Protein AF-M9WUX6-F1 (afdb_monomer_lite)

Structure (mmCIF, N/CA/C/O backbone):
data_AF-M9WUX6-F1
#
_entry.id   AF-M9WUX6-F1
#
loop_
_atom_site.group_PDB
_atom_site.id
_atom_site.type_symbol
_atom_site.label_atom_id
_atom_site.label_alt_id
_atom_site.label_comp_id
_atom_site.label_asym_id
_atom_site.label_entity_id
_atom_site.label_seq_id
_atom_site.pdbx_PDB_ins_code
_atom_site.Cartn_x
_atom_site.Cartn_y
_atom_site.Cartn_z
_atom_site.occupancy
_atom_site.B_iso_or_equiv
_atom_site.auth_seq_id
_atom_site.auth_comp_id
_atom_site.auth_asym_id
_atom_site.auth_atom_id
_atom_site.pdbx_PDB_model_num
ATOM 1 N N . GLY A 1 1 ? 6.876 -20.615 -2.057 1.00 56.94 1 GLY A N 1
ATOM 2 C CA . GLY A 1 1 ? 5.519 -20.115 -1.769 1.00 56.94 1 GLY A CA 1
ATOM 3 C C . GLY A 1 1 ? 5.388 -18.723 -2.344 1.00 56.94 1 GLY A C 1
ATOM 4 O O . GLY A 1 1 ? 6.380 -18.008 -2.346 1.00 56.94 1 GLY A O 1
ATOM 5 N N . THR A 1 2 ? 4.217 -18.361 -2.859 1.00 83.81 2 THR A N 1
ATOM 6 C CA . THR A 1 2 ? 3.964 -17.034 -3.443 1.00 83.81 2 THR A CA 1
ATOM 7 C C . THR A 1 2 ? 3.266 -16.170 -2.401 1.00 83.81 2 THR A C 1
ATOM 9 O O . THR A 1 2 ? 2.168 -16.511 -1.965 1.00 83.81 2 THR A O 1
ATOM 12 N N . TRP A 1 3 ? 3.901 -15.079 -1.977 1.00 85.81 3 TRP A N 1
ATOM 13 C CA . TRP A 1 3 ? 3.299 -14.108 -1.061 1.00 85.81 3 TRP A CA 1
ATOM 14 C C . TRP A 1 3 ? 2.487 -13.078 -1.852 1.00 85.81 3 TRP A C 1
ATOM 16 O O . TRP A 1 3 ? 2.897 -12.670 -2.937 1.00 85.81 3 TRP A O 1
ATOM 26 N N . LYS A 1 4 ? 1.335 -12.660 -1.315 1.00 85.12 4 LYS A N 1
ATOM 27 C CA . LYS A 1 4 ? 0.525 -11.567 -1.871 1.00 85.12 4 LYS A CA 1
ATOM 28 C C . LYS A 1 4 ? 0.763 -10.305 -1.054 1.00 85.12 4 LYS A C 1
ATOM 30 O O . LYS A 1 4 ? 0.734 -10.363 0.173 1.00 85.12 4 LYS A O 1
ATOM 35 N N . VAL A 1 5 ? 0.972 -9.185 -1.736 1.00 89.25 5 VAL A N 1
ATOM 36 C CA . VAL A 1 5 ? 1.180 -7.881 -1.102 1.00 89.25 5 VAL A CA 1
ATOM 37 C C . VAL A 1 5 ? -0.111 -7.072 -1.194 1.00 89.25 5 VAL A C 1
ATOM 39 O O . VAL A 1 5 ? -0.730 -7.006 -2.256 1.00 89.25 5 VAL A O 1
ATOM 42 N N . PHE A 1 6 ? -0.514 -6.466 -0.079 1.00 92.94 6 PHE A N 1
ATOM 43 C CA . PHE A 1 6 ? -1.698 -5.615 0.025 1.00 92.94 6 PHE A CA 1
ATOM 44 C C . PHE A 1 6 ? -1.312 -4.251 0.588 1.00 92.94 6 PHE A C 1
ATOM 46 O O . PHE A 1 6 ? -0.482 -4.158 1.493 1.00 92.94 6 PHE A O 1
ATOM 53 N N . HIS A 1 7 ? -1.946 -3.205 0.071 1.00 93.00 7 HIS A N 1
ATOM 54 C CA . HIS A 1 7 ? -1.967 -1.894 0.692 1.00 93.00 7 HIS A CA 1
ATOM 55 C C . HIS A 1 7 ? -3.171 -1.851 1.631 1.00 93.00 7 HIS A C 1
ATOM 57 O O . HIS A 1 7 ? -4.307 -1.973 1.180 1.00 93.00 7 HIS A O 1
ATOM 63 N N . CYS A 1 8 ? -2.927 -1.700 2.931 1.00 96.50 8 CYS A N 1
ATOM 64 C CA . CYS A 1 8 ? -3.983 -1.644 3.933 1.00 96.50 8 CYS A CA 1
ATOM 65 C C . CYS A 1 8 ? -4.013 -0.273 4.601 1.00 96.50 8 CYS A C 1
ATOM 67 O O . CYS A 1 8 ? -2.984 0.238 5.037 1.00 96.50 8 CYS A O 1
ATOM 69 N N . SER A 1 9 ? -5.207 0.292 4.736 1.00 97.38 9 SER A N 1
ATOM 70 C CA . SER A 1 9 ? -5.443 1.538 5.464 1.00 97.38 9 SER A CA 1
ATOM 71 C C . SER A 1 9 ? -6.617 1.368 6.420 1.00 97.38 9 SER A C 1
ATOM 73 O O . SER A 1 9 ? -7.508 0.553 6.186 1.00 97.38 9 SER A O 1
ATOM 75 N N . GLY A 1 10 ? -6.613 2.088 7.539 1.00 96.81 10 GLY A N 1
ATOM 76 C CA . GLY A 1 10 ? -7.641 1.904 8.551 1.00 96.81 10 GLY A CA 1
ATOM 77 C C . GLY A 1 10 ? -7.338 2.598 9.867 1.00 96.81 10 GLY A C 1
ATOM 78 O O . GL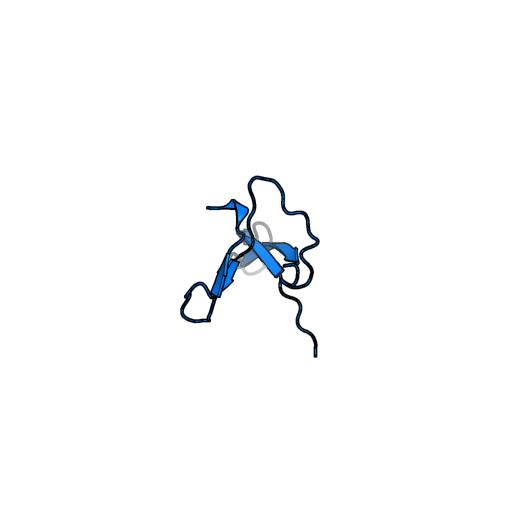Y A 1 10 ? -6.568 3.554 9.910 1.00 96.81 10 GLY A O 1
ATOM 79 N N . HIS A 1 11 ? -7.980 2.147 10.940 1.00 97.19 11 HIS A N 1
ATOM 80 C CA . HIS A 1 11 ? -7.910 2.809 12.240 1.00 97.19 11 HIS A CA 1
ATOM 81 C C . HIS A 1 11 ? -8.062 1.824 13.399 1.00 97.19 11 HIS A C 1
ATOM 83 O O . HIS A 1 11 ? -8.698 0.775 13.280 1.00 97.19 11 HIS A O 1
ATOM 89 N N . VAL A 1 12 ? -7.492 2.193 14.544 1.00 96.75 12 VAL A N 1
ATOM 90 C CA . VAL A 1 12 ? -7.666 1.460 15.799 1.00 96.75 12 VAL A CA 1
ATOM 91 C C . VAL A 1 12 ? -8.984 1.886 16.446 1.00 96.75 12 VAL A C 1
ATOM 93 O O . VA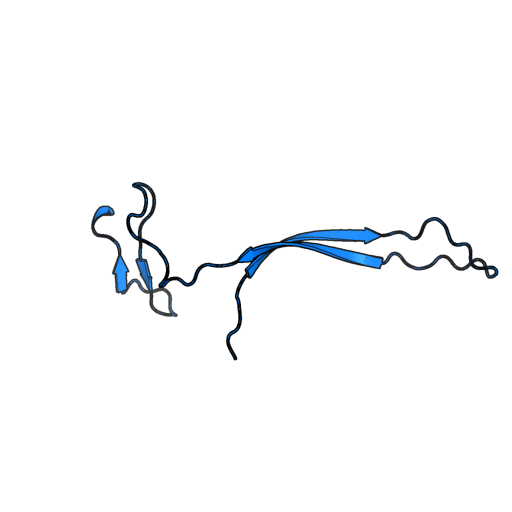L A 1 12 ? -9.293 3.074 16.546 1.00 96.75 12 VAL A O 1
ATOM 96 N N . ARG A 1 13 ? -9.774 0.913 16.886 1.00 94.75 13 ARG A N 1
ATOM 97 C CA . ARG A 1 13 ? -10.959 1.083 17.725 1.00 94.75 13 ARG A CA 1
ATOM 98 C C . ARG A 1 13 ? -10.703 0.443 19.071 1.00 94.75 13 ARG A C 1
ATOM 100 O O . ARG A 1 13 ? -9.962 -0.523 19.164 1.00 94.75 13 ARG A O 1
ATOM 107 N N . VAL A 1 14 ? -11.342 0.964 20.104 1.00 93.50 14 VAL A N 1
ATOM 108 C CA . VAL A 1 14 ? -11.347 0.344 21.424 1.00 93.50 14 VAL A CA 1
ATOM 109 C C . VAL A 1 14 ? -12.790 -0.010 21.734 1.00 93.50 14 VAL A C 1
ATOM 111 O O . VAL A 1 14 ? -13.663 0.853 21.663 1.00 93.50 14 VAL A O 1
ATOM 114 N N . TYR A 1 15 ? -13.042 -1.282 22.013 1.00 86.50 15 TYR A N 1
ATOM 115 C CA . TYR A 1 15 ? -14.339 -1.748 22.479 1.00 86.50 15 TYR A CA 1
ATOM 116 C C . TYR A 1 15 ? -14.342 -1.709 24.002 1.00 86.50 15 TYR A C 1
ATOM 118 O O . TYR A 1 15 ? -13.506 -2.355 24.633 1.00 86.50 15 TYR A O 1
ATOM 126 N N . ASP A 1 16 ? -15.268 -0.953 24.582 1.00 81.88 16 ASP A N 1
ATOM 127 C CA . ASP A 1 16 ? -15.533 -1.000 26.016 1.00 81.88 16 ASP A CA 1
ATOM 128 C C . ASP A 1 16 ? -16.700 -1.969 26.246 1.00 81.88 16 ASP A C 1
ATOM 130 O O . ASP A 1 16 ? -17.801 -1.766 25.724 1.00 81.88 16 ASP A O 1
ATOM 134 N N . SER A 1 17 ? -16.453 -3.050 26.981 1.00 69.50 17 SER A N 1
ATOM 135 C CA . SER A 1 17 ? -17.446 -4.059 27.344 1.00 69.50 17 SER A CA 1
ATOM 136 C C . SER A 1 17 ? -18.389 -3.461 28.389 1.00 69.50 17 SER A C 1
ATOM 138 O O . SER A 1 17 ? -18.238 -3.602 29.600 1.00 69.50 17 SER A O 1
ATOM 140 N N . HIS A 1 18 ? -19.383 -2.720 27.906 1.00 64.94 18 HIS A N 1
ATOM 141 C CA . HIS A 1 18 ? -20.239 -1.898 28.756 1.00 64.94 18 HIS A CA 1
ATOM 142 C C . HIS A 1 18 ? -21.317 -2.675 29.535 1.00 64.94 18 HIS A C 1
ATOM 144 O O . HIS A 1 18 ? -22.144 -2.026 30.173 1.00 64.94 18 HIS A O 1
ATOM 150 N N . ASN A 1 19 ? -21.356 -4.018 29.484 1.00 60.91 19 ASN A N 1
ATOM 151 C CA . ASN A 1 19 ? -22.563 -4.738 29.908 1.00 60.91 19 ASN A CA 1
ATOM 152 C C . ASN A 1 19 ? -22.431 -6.109 30.588 1.00 60.91 19 ASN A C 1
ATOM 154 O O . ASN A 1 19 ? -23.451 -6.765 30.762 1.00 60.91 19 ASN A O 1
ATOM 158 N N . GLU A 1 20 ? -21.256 -6.535 31.051 1.00 60.00 20 GLU A N 1
ATOM 159 C CA . GLU A 1 20 ? -21.172 -7.767 31.850 1.00 60.00 20 GLU A CA 1
ATOM 160 C C . GLU A 1 20 ? -20.552 -7.476 33.213 1.00 60.00 20 GLU A C 1
ATOM 162 O O . GLU A 1 20 ? -19.353 -7.613 33.442 1.00 60.00 20 GLU A O 1
ATOM 167 N N . GLN A 1 21 ? -21.403 -7.049 34.150 1.00 58.78 21 GLN A N 1
ATOM 168 C CA . GLN A 1 21 ? -21.095 -7.226 35.563 1.00 58.78 21 GLN A CA 1
ATOM 169 C C . GLN A 1 21 ? -21.036 -8.727 35.813 1.00 58.78 21 GLN A C 1
ATOM 171 O O . GLN A 1 21 ? -22.051 -9.393 36.014 1.00 58.78 21 GLN A O 1
ATOM 176 N N . THR A 1 22 ? -19.819 -9.265 35.774 1.00 61.88 22 THR A N 1
ATOM 177 C CA . THR A 1 22 ? -19.542 -10.568 36.363 1.00 61.88 22 THR A CA 1
ATOM 178 C C . THR A 1 22 ? -20.071 -10.562 37.805 1.00 61.88 22 THR A C 1
ATOM 180 O O . THR A 1 22 ? -20.056 -9.508 38.451 1.00 61.88 22 THR A O 1
ATOM 183 N N . PRO A 1 23 ? -20.519 -11.702 38.360 1.00 63.72 23 PRO A N 1
ATOM 184 C CA . PRO A 1 23 ? -21.033 -11.770 39.735 1.00 63.72 23 PRO A CA 1
ATOM 185 C C . PRO A 1 23 ? -20.086 -11.173 40.797 1.00 63.72 23 PRO A C 1
ATOM 187 O O . PRO A 1 23 ? -20.526 -10.819 41.886 1.00 63.72 23 PRO A O 1
ATOM 190 N N . ASN A 1 24 ? -18.798 -11.019 40.459 1.00 68.06 24 ASN A N 1
ATOM 191 C CA . ASN A 1 24 ? -17.743 -10.447 41.294 1.00 68.06 24 ASN A CA 1
ATOM 192 C C . ASN A 1 24 ? -17.476 -8.939 41.072 1.00 68.06 24 ASN A C 1
ATOM 194 O O . ASN A 1 24 ? -16.516 -8.412 41.633 1.00 68.06 24 ASN A O 1
ATOM 198 N N . GLY A 1 25 ? -18.273 -8.228 40.266 1.00 64.06 25 GLY A N 1
ATOM 199 C CA . GLY A 1 25 ? -18.162 -6.771 40.089 1.00 64.06 25 GLY A CA 1
ATOM 200 C C . GLY A 1 25 ? -16.917 -6.294 39.329 1.00 64.06 25 GLY A C 1
ATOM 201 O O . GLY A 1 25 ? -16.599 -5.105 39.359 1.00 64.06 25 GLY A O 1
ATOM 202 N N . GLN A 1 26 ? -16.203 -7.192 38.645 1.00 68.06 26 GLN A N 1
ATOM 203 C CA . GLN A 1 26 ? -15.033 -6.834 37.845 1.00 68.06 26 GLN A CA 1
ATOM 204 C C . GLN A 1 26 ? -15.473 -6.430 36.433 1.00 68.06 26 GLN A C 1
ATOM 206 O O . GLN A 1 26 ? -16.071 -7.238 35.722 1.00 68.06 26 GLN A O 1
ATOM 211 N N . LYS A 1 27 ? -15.178 -5.180 36.044 1.00 72.50 27 LYS A N 1
ATOM 212 C CA . LYS A 1 27 ? -15.326 -4.687 34.666 1.00 72.50 27 LYS A CA 1
ATOM 213 C C . LYS A 1 27 ? -14.147 -5.200 33.837 1.00 72.50 27 LYS A C 1
ATOM 215 O O . LYS A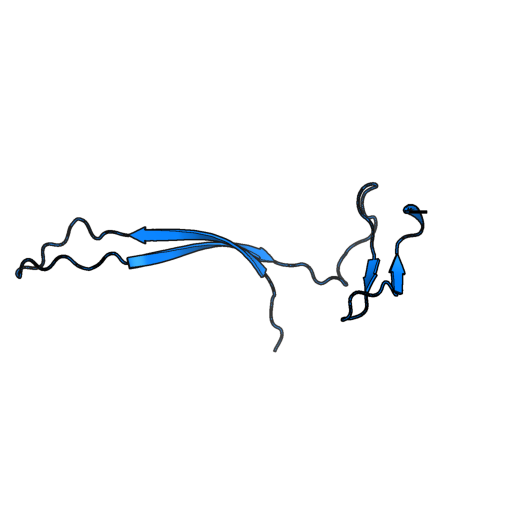 1 27 ? -12.997 -5.022 34.237 1.00 72.50 27 LYS A O 1
ATOM 220 N N . GLU A 1 28 ? -14.425 -5.835 32.705 1.00 79.19 28 GLU A N 1
ATOM 221 C CA . GLU A 1 28 ? -13.386 -6.282 31.775 1.00 79.19 28 GLU A CA 1
ATOM 222 C C . GLU A 1 28 ? -12.673 -5.064 31.140 1.00 79.19 28 GLU A C 1
ATOM 224 O O . GLU A 1 28 ? -13.312 -4.033 30.905 1.00 79.19 28 GLU A O 1
ATOM 229 N N . PRO A 1 29 ? -11.343 -5.114 30.919 1.00 82.44 29 PRO A N 1
ATOM 230 C CA . PRO A 1 29 ? -10.616 -3.994 30.333 1.00 82.44 29 PRO A CA 1
ATOM 231 C C . PRO A 1 29 ? -11.021 -3.753 28.868 1.00 82.44 29 PRO A C 1
ATOM 233 O O . PRO A 1 29 ? -11.295 -4.711 28.144 1.00 82.44 29 PRO A O 1
ATOM 236 N N . PRO A 1 30 ? -10.996 -2.495 28.389 1.00 86.44 30 PRO A N 1
ATOM 237 C CA . PRO A 1 30 ? -11.294 -2.198 26.995 1.00 86.44 30 PRO A CA 1
ATOM 238 C C . PRO A 1 30 ? -10.312 -2.893 26.045 1.00 86.44 30 PRO A C 1
ATOM 240 O O . PRO A 1 30 ? -9.097 -2.835 26.248 1.00 86.44 30 PRO A O 1
ATOM 243 N N . ILE A 1 31 ? -10.828 -3.511 24.982 1.00 90.94 31 ILE A N 1
ATOM 244 C CA . ILE A 1 31 ? -10.014 -4.280 24.033 1.00 90.94 31 ILE A CA 1
ATOM 245 C C . ILE A 1 31 ? -9.776 -3.443 22.766 1.00 90.94 31 ILE A C 1
ATOM 247 O O . ILE A 1 31 ? -10.745 -3.021 22.124 1.00 90.94 31 ILE A O 1
ATOM 251 N N . PRO A 1 32 ? -8.514 -3.175 22.382 1.00 92.81 32 PRO A N 1
ATOM 252 C CA . PRO A 1 32 ? -8.202 -2.505 21.128 1.00 92.81 32 PRO A CA 1
ATOM 253 C C . PRO A 1 32 ? -8.276 -3.473 19.936 1.00 92.81 32 PRO A C 1
ATOM 255 O O . PRO A 1 32 ? -7.774 -4.592 19.991 1.00 92.81 32 PRO A O 1
ATOM 258 N N . TYR A 1 33 ? -8.834 -3.006 18.821 1.00 94.94 33 TYR A N 1
ATOM 259 C CA . TYR A 1 33 ? -8.942 -3.718 17.549 1.00 94.94 33 TYR A CA 1
ATOM 260 C C . TYR A 1 33 ? -8.507 -2.813 16.401 1.00 94.94 33 TYR A C 1
ATOM 262 O O . TYR A 1 33 ? -8.765 -1.612 16.418 1.00 94.94 33 TYR A O 1
ATOM 270 N N . LEU A 1 34 ? -7.884 -3.383 15.373 1.00 97.31 34 LEU A N 1
ATOM 271 C CA . LEU A 1 34 ? -7.512 -2.663 14.158 1.00 97.31 34 LEU A CA 1
ATOM 272 C C . LEU A 1 34 ? -8.490 -3.021 13.037 1.00 97.31 34 LEU A C 1
ATOM 274 O O . LEU A 1 34 ? -8.620 -4.186 12.670 1.00 97.31 34 LEU A O 1
ATOM 278 N N . VAL A 1 35 ? -9.165 -2.015 12.488 1.00 97.00 35 VAL A N 1
ATOM 279 C CA . VAL A 1 35 ? -10.071 -2.175 11.347 1.00 97.00 35 VAL A CA 1
ATOM 280 C C . VAL A 1 35 ? -9.352 -1.673 10.106 1.00 97.00 35 VAL A C 1
ATOM 282 O O . VAL A 1 35 ? -8.997 -0.496 10.061 1.00 97.00 35 VAL A O 1
ATOM 285 N N . LEU A 1 36 ? -9.139 -2.547 9.118 1.00 97.94 36 LEU A N 1
ATOM 286 C CA . LEU A 1 36 ? -8.422 -2.247 7.874 1.00 97.94 36 LEU A CA 1
ATOM 287 C C . LEU A 1 36 ? -9.296 -2.511 6.647 1.00 97.94 36 LEU A C 1
ATOM 289 O O . LEU A 1 36 ? -10.029 -3.496 6.596 1.00 97.94 36 LEU A O 1
ATOM 293 N N . ILE A 1 37 ? -9.141 -1.662 5.637 1.00 97.44 37 ILE A N 1
ATOM 294 C CA . ILE A 1 37 ? -9.511 -1.922 4.248 1.00 97.44 37 ILE A CA 1
ATOM 295 C C . ILE A 1 37 ? -8.206 -2.206 3.507 1.00 97.44 37 ILE A C 1
ATOM 297 O O . ILE A 1 37 ? -7.257 -1.429 3.624 1.00 97.44 37 ILE A O 1
ATOM 301 N N . CYS A 1 38 ? -8.146 -3.330 2.795 1.00 96.56 38 CYS A N 1
ATOM 302 C CA . CYS A 1 38 ? -6.944 -3.796 2.115 1.00 96.56 38 CYS A CA 1
ATOM 303 C C . CYS A 1 38 ? -7.213 -4.009 0.628 1.00 96.56 38 CYS A C 1
ATOM 305 O O . CYS A 1 38 ? -8.051 -4.835 0.267 1.00 96.56 38 CYS A O 1
ATOM 307 N N . ASP A 1 39 ? -6.429 -3.341 -0.210 1.00 93.50 39 ASP A N 1
ATOM 308 C CA . ASP A 1 39 ? -6.458 -3.489 -1.660 1.00 93.50 39 ASP A CA 1
ATOM 309 C C . ASP A 1 39 ? -5.183 -4.210 -2.131 1.00 93.50 39 ASP A C 1
ATOM 311 O O . ASP A 1 39 ? -4.091 -3.941 -1.615 1.00 93.50 39 ASP A O 1
ATOM 315 N N . PRO A 1 40 ? -5.271 -5.168 -3.071 1.00 89.62 40 PRO A N 1
ATOM 316 C CA . PRO A 1 40 ? -4.094 -5.869 -3.573 1.00 89.62 40 PRO A CA 1
ATOM 317 C C . PRO A 1 40 ? -3.181 -4.904 -4.338 1.00 89.62 40 PRO A C 1
ATOM 319 O O . PRO A 1 40 ? -3.639 -4.172 -5.214 1.00 89.62 40 PRO A O 1
ATOM 322 N N . ILE A 1 41 ? -1.876 -4.940 -4.060 1.00 87.25 41 ILE A N 1
ATOM 323 C CA . ILE A 1 41 ? -0.901 -4.192 -4.860 1.00 87.25 41 ILE A CA 1
ATOM 324 C C . ILE A 1 41 ? -0.642 -4.994 -6.132 1.00 87.25 41 ILE A C 1
ATOM 326 O O . ILE A 1 41 ? -0.188 -6.140 -6.070 1.00 87.25 41 ILE A O 1
ATOM 330 N N . GLN A 1 42 ? -0.949 -4.408 -7.291 1.00 76.12 42 GLN A N 1
ATOM 331 C CA . GLN A 1 42 ? -0.633 -5.045 -8.563 1.00 76.12 42 GLN A CA 1
ATOM 332 C C . GLN A 1 42 ? 0.880 -5.185 -8.713 1.00 76.12 42 GLN A C 1
ATOM 334 O O . GLN A 1 42 ? 1.643 -4.283 -8.368 1.00 76.12 42 GLN A O 1
ATOM 339 N N . HIS A 1 43 ? 1.319 -6.337 -9.222 1.00 73.00 43 HIS A N 1
ATOM 340 C CA . HIS A 1 43 ? 2.730 -6.524 -9.520 1.00 73.00 43 HIS A CA 1
ATOM 341 C C . HIS A 1 43 ? 3.155 -5.455 -10.540 1.00 73.00 43 HIS A C 1
ATOM 343 O O . HIS A 1 43 ? 2.440 -5.266 -11.524 1.00 73.00 43 HIS A O 1
ATOM 349 N N . PRO A 1 44 ? 4.302 -4.779 -10.369 1.00 66.12 44 PRO A N 1
ATOM 350 C CA . PRO A 1 44 ? 4.737 -3.735 -11.298 1.00 66.12 44 PRO A CA 1
ATOM 351 C C . PRO A 1 44 ? 4.888 -4.235 -12.748 1.00 66.12 44 PRO A C 1
ATOM 353 O O . PRO A 1 44 ? 4.783 -3.452 -13.682 1.00 66.12 44 PRO A O 1
ATOM 356 N N . SER A 1 45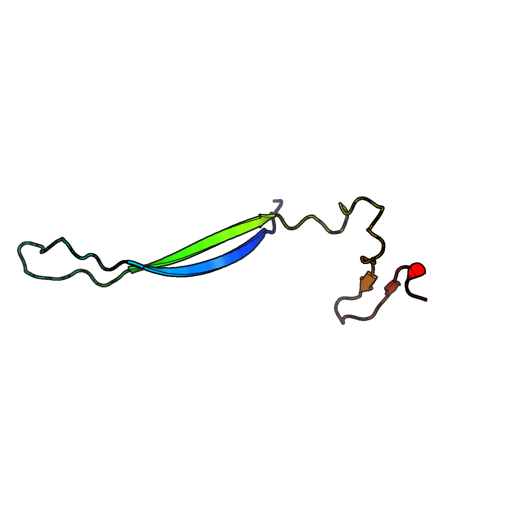 ? 5.069 -5.545 -12.962 1.00 68.44 45 SER A N 1
ATOM 357 C CA . SER A 1 45 ? 5.074 -6.160 -14.306 1.00 68.44 45 SER A CA 1
ATOM 358 C C . SER A 1 45 ? 3.690 -6.350 -14.945 1.00 68.44 45 SER A C 1
ATOM 360 O O . SER A 1 45 ? 3.630 -6.717 -16.111 1.00 68.44 45 SER A O 1
ATOM 362 N N . ASN A 1 46 ? 2.599 -6.134 -14.205 1.00 67.50 46 ASN A N 1
ATOM 363 C CA . ASN A 1 46 ? 1.218 -6.282 -14.678 1.00 67.50 46 ASN A CA 1
ATOM 364 C C . ASN A 1 46 ? 0.558 -4.934 -15.018 1.00 67.50 46 ASN A C 1
ATOM 366 O O . ASN A 1 46 ? -0.650 -4.890 -15.234 1.00 67.50 46 ASN A O 1
ATOM 370 N N . ILE A 1 47 ? 1.324 -3.840 -15.051 1.00 71.00 47 ILE A N 1
ATOM 371 C CA . ILE A 1 47 ? 0.830 -2.533 -15.492 1.00 71.00 47 ILE A CA 1
ATOM 372 C C . ILE A 1 47 ? 0.568 -2.617 -17.003 1.00 71.00 47 ILE A C 1
ATOM 374 O O . ILE A 1 47 ? 1.502 -2.633 -17.805 1.00 71.00 47 ILE A O 1
ATOM 378 N N . GLU A 1 48 ? -0.702 -2.708 -17.392 1.00 61.62 48 GLU A N 1
ATOM 379 C CA . GLU A 1 48 ? -1.117 -2.649 -18.795 1.00 61.62 48 GLU A CA 1
ATOM 380 C C . GLU A 1 48 ? -0.963 -1.210 -19.320 1.00 61.62 48 GLU A C 1
ATOM 382 O O . GLU A 1 48 ? -1.461 -0.249 -18.737 1.00 61.62 48 GLU A O 1
ATOM 387 N N . VAL A 1 49 ? -0.231 -1.052 -20.424 1.00 60.59 49 VAL A N 1
ATOM 388 C CA . VAL A 1 49 ? -0.056 0.221 -21.146 1.00 60.59 49 VAL A CA 1
ATOM 389 C C . VAL A 1 49 ? -1.271 0.388 -22.077 1.00 60.59 49 VAL A C 1
ATOM 391 O O . VAL A 1 49 ? -1.592 -0.568 -22.783 1.00 60.59 49 VAL A O 1
ATOM 394 N N . PRO A 1 50 ? -1.962 1.549 -22.112 1.00 62.25 50 PRO A N 1
ATOM 395 C CA . PRO A 1 50 ? 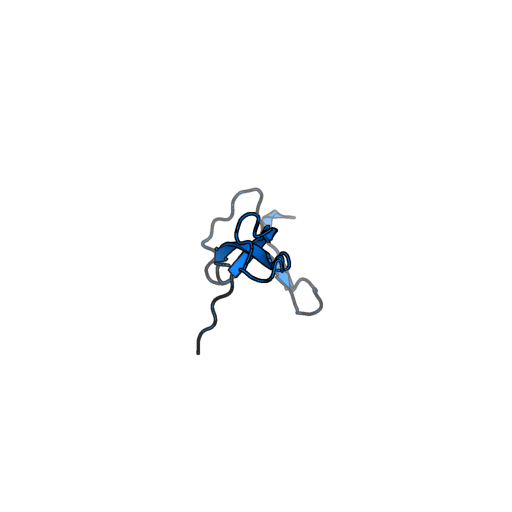-1.426 2.893 -21.927 1.00 62.25 50 PRO A CA 1
ATOM 396 C C . PRO A 1 50 ? -1.787 3.544 -20.592 1.00 62.25 50 PRO A C 1
ATOM 398 O O . PRO A 1 50 ? -2.954 3.733 -20.260 1.00 62.25 50 PRO A O 1
ATOM 401 N N . LEU A 1 51 ? -0.744 3.987 -19.887 1.00 69.62 51 LEU A N 1
ATOM 402 C CA . LEU A 1 51 ? -0.856 4.961 -18.805 1.00 69.62 51 LEU A CA 1
ATOM 403 C C . LEU A 1 51 ? -1.542 6.234 -19.323 1.00 69.62 51 LEU A C 1
ATOM 405 O O . LEU A 1 51 ? -1.299 6.650 -20.465 1.00 69.62 51 LEU A O 1
ATOM 409 N N . ASP A 1 52 ? -2.393 6.837 -18.490 1.00 73.81 52 ASP A N 1
ATOM 410 C CA . ASP A 1 52 ? -3.062 8.095 -18.821 1.00 73.81 52 ASP A CA 1
ATOM 411 C C . ASP A 1 52 ? -2.051 9.237 -19.060 1.00 73.81 52 ASP A C 1
ATOM 413 O O . ASP A 1 52 ? -0.851 9.109 -18.822 1.00 73.81 52 ASP A O 1
ATOM 417 N N . THR A 1 53 ? -2.514 10.389 -19.551 1.00 75.75 53 THR A N 1
ATOM 418 C CA . THR A 1 53 ? -1.630 11.533 -19.849 1.00 75.75 53 THR A CA 1
ATOM 419 C C . THR A 1 53 ? -1.015 12.187 -18.608 1.00 75.75 53 THR A C 1
ATOM 421 O O . THR A 1 53 ? -0.207 13.102 -18.749 1.00 75.75 53 THR A O 1
ATOM 424 N N . LYS A 1 54 ? -1.395 11.752 -17.401 1.00 80.00 54 LYS A N 1
ATOM 425 C CA . LYS A 1 54 ? -0.907 12.268 -16.116 1.00 80.00 54 LYS A CA 1
ATOM 426 C C . LYS A 1 54 ? -0.053 11.253 -15.357 1.00 80.00 54 LYS A C 1
ATOM 428 O O . LYS A 1 54 ? 0.416 11.563 -14.264 1.00 80.00 54 LYS A O 1
ATOM 433 N N . THR A 1 55 ? 0.166 10.077 -15.932 1.00 83.81 55 THR A N 1
ATOM 434 C CA . THR A 1 55 ? 0.907 8.984 -15.320 1.00 83.81 55 THR A CA 1
ATOM 435 C C . THR A 1 55 ? 2.096 8.639 -16.198 1.00 83.81 55 THR A C 1
ATOM 437 O O . THR A 1 55 ? 1.992 8.568 -17.421 1.00 83.81 55 THR A O 1
ATOM 440 N N . PHE A 1 56 ? 3.235 8.408 -15.561 1.00 83.94 56 PHE A N 1
ATOM 441 C CA . PHE A 1 56 ? 4.465 8.024 -16.230 1.00 83.94 56 PHE A CA 1
ATOM 442 C C . PHE A 1 56 ? 5.093 6.818 -15.550 1.00 83.94 56 PHE A C 1
ATOM 444 O O . PHE A 1 56 ? 4.935 6.614 -14.344 1.00 83.94 56 PHE A O 1
ATOM 451 N N . LEU A 1 57 ? 5.835 6.035 -16.324 1.00 84.81 57 LEU A N 1
ATOM 452 C CA . LEU A 1 57 ? 6.621 4.930 -15.805 1.00 84.81 57 LEU A CA 1
ATOM 453 C C . LEU A 1 57 ? 8.072 5.363 -15.584 1.00 84.81 57 LEU A C 1
ATOM 455 O O . LEU A 1 57 ? 8.694 5.983 -16.445 1.00 84.81 57 LEU A O 1
ATOM 459 N N . SER A 1 58 ? 8.634 4.994 -14.435 1.00 88.31 58 SER A N 1
ATOM 460 C CA . SER A 1 58 ? 10.069 5.101 -14.169 1.00 88.31 58 SER A CA 1
ATOM 461 C C . SER A 1 58 ? 10.599 3.806 -13.560 1.00 88.31 58 SER A C 1
ATOM 463 O O . SER A 1 58 ? 9.860 3.060 -12.915 1.00 88.31 58 SER A O 1
ATOM 465 N N . ARG A 1 59 ? 11.884 3.518 -13.780 1.00 88.62 59 ARG A N 1
ATOM 466 C CA . ARG A 1 59 ? 12.588 2.382 -13.171 1.00 88.62 59 ARG A CA 1
ATOM 467 C C . ARG A 1 59 ? 13.798 2.889 -12.414 1.00 88.62 59 ARG A C 1
ATOM 469 O O . ARG A 1 59 ? 14.581 3.660 -12.963 1.00 88.62 59 ARG A O 1
ATOM 476 N N . HIS A 1 60 ? 13.987 2.375 -11.207 1.00 91.50 60 HIS A N 1
ATOM 477 C CA . HIS A 1 60 ? 15.032 2.814 -10.292 1.00 91.50 60 HIS A CA 1
ATOM 478 C C . HIS A 1 60 ? 15.872 1.647 -9.810 1.00 91.50 60 HIS A C 1
ATOM 480 O O . HIS A 1 60 ? 15.395 0.511 -9.750 1.00 91.50 60 HIS A O 1
ATOM 486 N N . THR A 1 61 ? 17.109 1.937 -9.444 1.00 93.75 61 THR A N 1
ATOM 487 C CA . THR A 1 61 ? 17.898 1.069 -8.573 1.00 93.75 61 THR A CA 1
ATOM 488 C C . THR A 1 61 ? 17.388 1.153 -7.125 1.00 93.75 61 THR A C 1
ATOM 490 O O . THR A 1 61 ? 16.545 1.984 -6.782 1.00 93.75 61 THR A O 1
ATOM 493 N N . MET A 1 62 ? 17.876 0.272 -6.247 1.00 93.00 62 MET A N 1
ATOM 494 C CA . MET A 1 62 ? 17.469 0.257 -4.831 1.00 93.00 62 MET A CA 1
ATOM 495 C C . MET A 1 62 ? 17.945 1.491 -4.050 1.00 93.00 62 MET A C 1
ATOM 497 O O . MET A 1 62 ? 17.360 1.818 -3.024 1.00 93.00 62 MET A O 1
ATOM 501 N N . ASP A 1 63 ? 18.984 2.169 -4.535 1.00 94.94 63 ASP A N 1
ATOM 502 C CA . ASP A 1 63 ? 19.468 3.472 -4.068 1.00 94.94 63 ASP A CA 1
ATOM 503 C C . ASP A 1 63 ? 18.721 4.656 -4.711 1.00 94.94 63 ASP A C 1
ATOM 505 O O . ASP A 1 63 ? 19.133 5.797 -4.548 1.00 94.94 63 ASP A O 1
ATOM 509 N N . HIS A 1 64 ? 17.577 4.393 -5.359 1.00 88.31 64 HIS A N 1
ATOM 510 C CA . HIS A 1 64 ? 16.667 5.387 -5.939 1.00 88.31 64 HIS A CA 1
ATOM 511 C C . HIS A 1 64 ? 17.233 6.188 -7.127 1.00 88.31 64 HIS A C 1
ATOM 513 O O . HIS A 1 64 ? 16.693 7.242 -7.465 1.00 88.31 64 HIS A O 1
ATOM 519 N N . GLU A 1 65 ? 18.266 5.682 -7.806 1.00 93.75 65 GLU A N 1
ATOM 520 C CA . GLU A 1 65 ? 18.775 6.283 -9.042 1.00 93.75 65 GLU A CA 1
ATOM 521 C C . GLU A 1 65 ? 17.920 5.862 -10.245 1.00 93.75 65 GLU A C 1
ATOM 523 O O . GLU A 1 65 ? 17.637 4.676 -10.459 1.00 93.75 65 GLU A O 1
ATOM 528 N N . PHE A 1 66 ? 17.522 6.834 -11.071 1.00 90.88 66 PHE A N 1
ATOM 529 C CA . PHE A 1 66 ? 16.708 6.586 -12.260 1.00 90.88 66 PHE A CA 1
ATOM 530 C C . PHE A 1 66 ? 17.520 5.857 -13.344 1.00 90.88 66 PHE A C 1
ATOM 532 O O . PHE A 1 66 ? 18.547 6.336 -13.815 1.00 90.88 66 PHE A O 1
ATOM 539 N N . THR A 1 67 ? 17.001 4.728 -13.823 1.00 91.38 67 THR A N 1
ATOM 540 C CA . THR A 1 67 ? 17.554 3.959 -14.960 1.00 91.38 67 THR A CA 1
ATOM 541 C C . THR A 1 67 ? 16.675 4.026 -16.208 1.00 91.38 67 THR A C 1
ATOM 543 O O . THR A 1 67 ? 17.073 3.570 -17.279 1.00 91.38 67 THR A O 1
ATOM 546 N N . TYR A 1 68 ? 15.447 4.525 -16.062 1.00 87.94 68 TYR A N 1
ATOM 547 C CA . TYR A 1 68 ? 14.485 4.729 -17.140 1.00 87.94 68 TYR A CA 1
ATOM 548 C C . TYR A 1 68 ? 13.372 5.673 -16.678 1.00 87.94 68 TYR A C 1
ATOM 550 O O . TYR A 1 68 ? 12.938 5.597 -15.526 1.00 87.94 68 TYR A O 1
ATOM 558 N N . CYS A 1 69 ? 12.890 6.509 -17.594 1.00 86.38 69 CYS A N 1
ATOM 559 C CA . CYS A 1 69 ? 11.711 7.352 -17.448 1.00 86.38 69 CYS A CA 1
ATOM 560 C C . CYS A 1 69 ? 11.022 7.474 -18.818 1.00 86.38 69 CYS A C 1
ATOM 562 O O . CYS A 1 69 ? 11.710 7.446 -19.840 1.00 86.38 69 CYS A O 1
ATOM 564 N N . ASP A 1 70 ? 9.695 7.606 -18.851 1.00 83.69 70 ASP A N 1
ATOM 565 C CA . ASP A 1 70 ? 8.958 7.841 -20.097 1.00 83.69 70 ASP A CA 1
ATOM 566 C C . ASP A 1 70 ? 9.412 9.137 -20.793 1.00 83.69 70 ASP A C 1
ATOM 568 O O . ASP A 1 70 ? 9.452 10.210 -20.192 1.00 83.69 70 ASP A O 1
ATOM 572 N N . GLU A 1 71 ? 9.648 9.063 -22.105 1.00 73.69 71 GLU A N 1
ATOM 573 C CA . GLU A 1 71 ? 10.094 10.202 -22.928 1.00 73.69 71 GLU A CA 1
ATOM 574 C C . GLU A 1 71 ? 9.086 11.363 -22.956 1.00 73.69 71 GLU A C 1
ATOM 576 O O . GLU A 1 71 ? 9.460 12.511 -23.184 1.00 73.69 71 GLU A O 1
ATOM 581 N N . ARG A 1 72 ? 7.807 11.077 -22.671 1.00 70.62 72 ARG A N 1
ATOM 582 C CA . ARG A 1 72 ? 6.709 12.058 -22.604 1.00 70.62 72 ARG A CA 1
ATOM 583 C C . ARG A 1 72 ? 6.890 13.123 -21.510 1.00 70.62 72 ARG A C 1
ATOM 585 O O . ARG A 1 72 ? 6.128 14.083 -21.501 1.00 70.62 72 ARG A O 1
ATOM 592 N N . ILE A 1 73 ? 7.847 12.947 -20.593 1.00 64.75 73 ILE A N 1
ATOM 593 C CA . ILE A 1 73 ? 8.169 13.916 -19.530 1.00 64.75 73 ILE A CA 1
ATOM 594 C C . ILE A 1 73 ? 9.233 14.943 -19.971 1.00 64.75 73 ILE A C 1
ATOM 596 O O . ILE A 1 73 ? 9.539 15.860 -19.211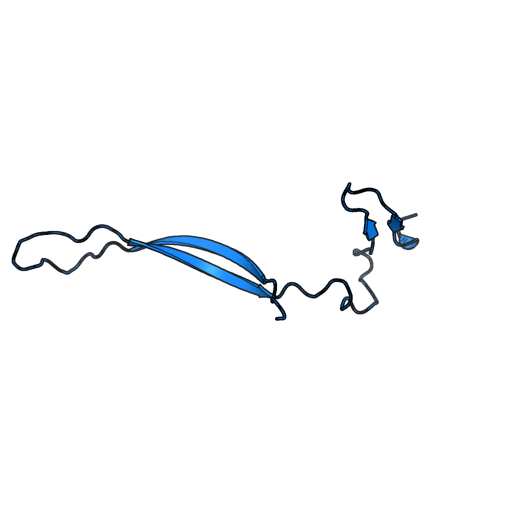 1.00 64.75 73 ILE A O 1
ATOM 600 N N . THR A 1 74 ? 9.793 14.814 -21.179 1.00 57.19 74 THR A N 1
ATOM 601 C CA . THR A 1 74 ? 10.830 15.735 -21.686 1.00 57.19 74 THR A CA 1
ATOM 602 C C . THR A 1 74 ? 10.247 17.019 -22.265 1.00 57.19 74 THR A C 1
ATOM 604 O O . THR A 1 74 ? 9.261 16.928 -23.031 1.00 57.19 74 THR A O 1
#

Organism: Lepomis macrochirus (NCBI:txid13106)

Sequence (74 aa):
GTWKVFHCSGHVRVYDSHNEQTPNGQKEPPIPYLVLICDPIQHPSNIEVPLDTKTFLSRHTMDHEFTYCDERIT

pLDDT: mean 81.36, std 12.8, range [56.94, 97.94]

Foldseek 3Di:
DDDWDKDKDWDKDWAFPPDDCDPVRDGDDIDIDTDIDIDTDDDPVPPDDDDPLVDWDWDADPVRHTPDIDPSVD

Secondary structure (DSSP, 8-state):
-PPPPEEEEEEEEEE--TT---TT-PPPPPEEEEEEEEEEPPPGGG--S---TT---EEE-TT--EEEE-GGG-

Radius of gyration: 23.66 Å; chains: 1; bounding box: 42×36×64 Å